Protein AF-A0A9P7ASW2-F1 (afdb_monomer_lite)

Structure (mmCIF, N/CA/C/O backbone):
data_AF-A0A9P7ASW2-F1
#
_entry.id   AF-A0A9P7ASW2-F1
#
loop_
_atom_site.group_PDB
_atom_site.id
_atom_site.type_symbol
_atom_site.label_atom_id
_atom_site.label_alt_id
_atom_site.label_comp_id
_atom_site.label_asym_id
_atom_site.label_entity_id
_atom_site.label_seq_id
_atom_site.pdbx_PDB_ins_code
_atom_site.Cartn_x
_atom_site.Cartn_y
_atom_site.Cartn_z
_atom_site.occupancy
_atom_site.B_iso_or_equiv
_atom_site.auth_seq_id
_atom_site.auth_comp_id
_atom_site.auth_asym_id
_atom_site.auth_atom_id
_atom_site.pdbx_PDB_model_num
ATOM 1 N N . GLN A 1 1 ? 2.138 -2.084 -21.288 1.00 60.53 1 GLN A N 1
ATOM 2 C CA . GLN A 1 1 ? 1.117 -1.778 -20.258 1.00 60.53 1 GLN A CA 1
ATOM 3 C C . GLN A 1 1 ? 0.841 -2.958 -19.319 1.00 60.53 1 GLN A C 1
ATOM 5 O O . GLN A 1 1 ? 0.400 -2.720 -18.201 1.00 60.53 1 GLN A O 1
ATOM 10 N N . ASP A 1 2 ? 1.117 -4.204 -19.713 1.00 76.88 2 ASP A N 1
ATOM 11 C CA . ASP A 1 2 ? 0.722 -5.383 -18.921 1.00 76.88 2 ASP A CA 1
ATOM 12 C C . ASP A 1 2 ? 1.576 -5.634 -17.678 1.00 76.88 2 ASP A C 1
ATOM 14 O O . ASP A 1 2 ? 1.067 -6.168 -16.703 1.00 76.88 2 ASP A O 1
ATOM 18 N N . ILE A 1 3 ? 2.830 -5.174 -17.679 1.00 78.25 3 ILE A N 1
ATOM 19 C CA . ILE A 1 3 ? 3.769 -5.346 -16.560 1.00 78.25 3 ILE A CA 1
ATOM 20 C C . ILE A 1 3 ? 3.320 -4.553 -15.323 1.00 78.25 3 ILE A C 1
ATOM 22 O O . ILE A 1 3 ? 3.263 -5.090 -14.225 1.00 78.25 3 ILE A O 1
ATOM 26 N N . LEU A 1 4 ? 2.931 -3.282 -15.483 1.00 73.31 4 LEU A N 1
ATOM 27 C CA . LEU A 1 4 ? 2.414 -2.489 -14.359 1.00 73.31 4 LEU A CA 1
ATOM 28 C C . LEU A 1 4 ? 1.076 -3.046 -13.856 1.00 73.31 4 LEU A C 1
ATOM 30 O O . LEU A 1 4 ? 0.833 -3.079 -12.655 1.00 73.31 4 LEU A O 1
ATOM 34 N N . ARG A 1 5 ? 0.226 -3.556 -14.760 1.00 78.12 5 ARG A N 1
ATOM 35 C CA . ARG A 1 5 ? -1.033 -4.218 -14.383 1.00 78.12 5 ARG A CA 1
ATOM 36 C C . ARG A 1 5 ? -0.812 -5.556 -13.682 1.00 78.12 5 ARG A C 1
ATOM 38 O O . ARG A 1 5 ? -1.601 -5.898 -12.807 1.00 78.12 5 ARG A O 1
ATOM 45 N N . SER A 1 6 ? 0.199 -6.338 -14.060 1.00 83.81 6 SER A N 1
ATOM 46 C CA . SER A 1 6 ? 0.536 -7.574 -13.349 1.00 83.81 6 SER A CA 1
ATOM 47 C C . SER A 1 6 ? 1.083 -7.251 -11.967 1.00 83.81 6 SER A C 1
ATOM 49 O O . SER A 1 6 ? 0.527 -7.736 -10.993 1.00 83.81 6 SER A O 1
ATOM 51 N N . LEU A 1 7 ? 2.039 -6.325 -11.866 1.00 82.19 7 LEU A N 1
ATOM 52 C CA . LEU A 1 7 ? 2.594 -5.889 -10.584 1.00 82.19 7 LEU A CA 1
ATOM 53 C C . LEU A 1 7 ? 1.526 -5.301 -9.655 1.00 82.19 7 LEU A C 1
ATOM 55 O O . LEU A 1 7 ? 1.525 -5.603 -8.469 1.00 82.19 7 LEU A O 1
ATOM 59 N N . ALA A 1 8 ? 0.582 -4.515 -10.179 1.00 81.25 8 ALA A N 1
ATOM 60 C CA . ALA A 1 8 ? -0.534 -3.996 -9.391 1.00 81.25 8 ALA A CA 1
ATOM 61 C C . ALA A 1 8 ? -1.464 -5.111 -8.883 1.00 81.25 8 ALA A C 1
ATOM 63 O O . ALA A 1 8 ? -1.943 -5.044 -7.752 1.00 81.25 8 ALA A O 1
ATOM 64 N N . ARG A 1 9 ? -1.712 -6.150 -9.694 1.00 85.50 9 ARG A N 1
ATOM 65 C CA . ARG A 1 9 ? -2.502 -7.320 -9.274 1.00 85.50 9 ARG A CA 1
ATOM 66 C C . ARG A 1 9 ? -1.773 -8.138 -8.219 1.00 85.50 9 ARG A C 1
ATOM 68 O O . ARG A 1 9 ? -2.388 -8.480 -7.215 1.00 85.50 9 ARG A O 1
ATOM 75 N N . ASP A 1 10 ? -0.484 -8.383 -8.408 1.00 86.31 10 ASP A N 1
ATOM 76 C CA . ASP A 1 10 ? 0.344 -9.128 -7.459 1.00 86.31 10 ASP A CA 1
ATOM 77 C C . ASP A 1 10 ? 0.446 -8.366 -6.131 1.00 86.31 10 ASP A C 1
ATOM 79 O O . ASP A 1 10 ? 0.224 -8.929 -5.058 1.00 86.31 10 ASP A O 1
ATOM 83 N N . PHE A 1 11 ? 0.661 -7.049 -6.207 1.00 84.62 11 PHE A N 1
ATOM 84 C CA . PHE A 1 11 ? 0.639 -6.159 -5.053 1.00 84.62 11 PHE A CA 1
ATOM 85 C C . PHE A 1 11 ? -0.732 -6.112 -4.388 1.00 84.62 11 PHE A C 1
ATOM 87 O O . PHE A 1 11 ? -0.802 -5.977 -3.178 1.00 84.62 1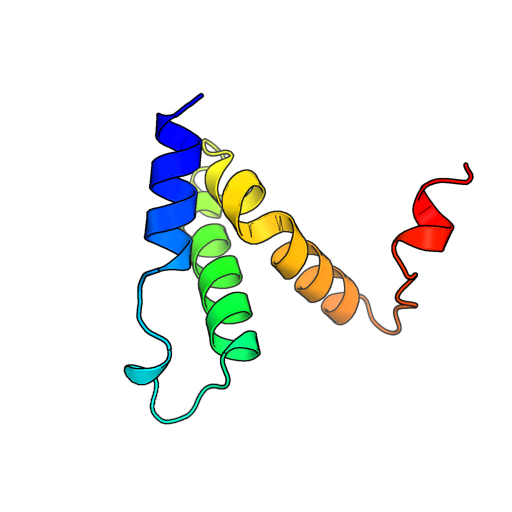1 PHE A O 1
ATOM 94 N N . SER A 1 12 ? -1.839 -6.216 -5.124 1.00 83.75 12 SER A N 1
ATOM 95 C CA . SER A 1 12 ? -3.177 -6.271 -4.527 1.00 83.75 12 SER A CA 1
ATOM 96 C C . SER A 1 12 ? -3.422 -7.607 -3.821 1.00 83.75 12 SER A C 1
ATOM 98 O O . SER A 1 12 ? -3.908 -7.601 -2.689 1.00 83.75 12 SER A O 1
ATOM 100 N N . ALA A 1 13 ? -3.014 -8.718 -4.436 1.00 85.81 13 ALA A N 1
ATOM 101 C CA . ALA A 1 13 ? -3.252 -10.076 -3.957 1.00 85.81 13 ALA A CA 1
ATOM 102 C C . ALA A 1 13 ? -2.410 -10.462 -2.731 1.00 85.81 13 ALA A C 1
ATOM 104 O O . ALA A 1 13 ? -2.873 -11.240 -1.901 1.00 85.81 13 ALA A O 1
ATOM 105 N N . ALA A 1 14 ? -1.196 -9.921 -2.598 1.00 84.00 14 ALA A N 1
ATOM 106 C CA . ALA A 1 14 ? -0.279 -10.258 -1.512 1.00 84.00 14 ALA A CA 1
ATOM 107 C C . ALA A 1 14 ? 0.150 -9.020 -0.704 1.00 84.00 14 ALA A C 1
ATOM 109 O O . ALA A 1 14 ? 0.236 -7.921 -1.253 1.00 84.00 14 ALA A O 1
ATOM 110 N N . PRO A 1 15 ? 0.458 -9.155 0.595 1.00 80.94 15 PRO A N 1
ATOM 111 C CA . PRO A 1 15 ? 0.163 -10.304 1.455 1.00 80.94 15 PRO A CA 1
ATOM 112 C C . PRO A 1 15 ? -1.351 -10.497 1.662 1.00 80.94 15 PRO A C 1
ATOM 114 O O . PRO A 1 15 ? -2.109 -9.526 1.611 1.00 80.94 15 PRO A O 1
ATOM 117 N N . ASP A 1 16 ? -1.774 -11.746 1.882 1.00 81.88 16 ASP A N 1
ATOM 118 C CA . ASP A 1 16 ? -3.173 -12.078 2.173 1.00 81.88 16 ASP A CA 1
ATOM 119 C C . ASP A 1 16 ? -3.597 -11.425 3.494 1.00 81.88 16 ASP A C 1
ATOM 121 O O . ASP A 1 16 ? -2.882 -11.501 4.493 1.00 81.88 16 ASP A O 1
ATOM 125 N N . VAL A 1 17 ? -4.771 -10.800 3.516 1.00 79.69 17 VAL A N 1
ATOM 126 C CA . VAL A 1 17 ? -5.347 -10.184 4.718 1.00 79.69 17 VAL A CA 1
ATOM 127 C C . VAL A 1 17 ? -5.487 -11.216 5.838 1.00 79.69 17 VAL A C 1
ATOM 129 O O . VAL A 1 17 ? -5.265 -10.873 6.995 1.00 79.69 17 VAL A O 1
ATOM 132 N N . SER A 1 18 ? -5.757 -12.486 5.509 1.00 80.38 18 SER A N 1
ATOM 133 C CA . SER A 1 18 ? -5.853 -13.570 6.499 1.00 80.38 18 SER A CA 1
ATOM 134 C C . SER A 1 18 ? -4.553 -13.808 7.281 1.00 80.38 18 SER A C 1
ATOM 136 O O . SER A 1 18 ? -4.590 -14.311 8.403 1.00 80.38 18 SER A O 1
ATOM 138 N N . SER A 1 19 ? -3.404 -13.394 6.731 1.00 81.62 19 SER A N 1
ATOM 139 C CA . SER A 1 19 ? -2.111 -13.478 7.419 1.00 81.62 19 SER A CA 1
ATOM 140 C C . SER A 1 19 ? -1.941 -12.427 8.524 1.00 81.62 19 SER A C 1
ATOM 142 O O . SER A 1 19 ? -1.026 -12.535 9.342 1.00 81.62 19 SER A O 1
ATOM 144 N N . PHE A 1 20 ? -2.835 -11.434 8.597 1.00 82.19 20 PHE A N 1
ATOM 145 C CA . PHE A 1 20 ? -2.833 -10.397 9.622 1.00 82.19 20 PHE A CA 1
ATOM 146 C C . PHE A 1 20 ? -3.904 -10.670 10.682 1.00 82.19 20 PHE A C 1
ATOM 148 O O . PHE A 1 20 ? -5.084 -10.406 10.483 1.00 82.19 20 PHE A O 1
ATOM 155 N N . LEU A 1 21 ? -3.475 -11.129 11.860 1.00 76.06 21 LEU A N 1
ATOM 156 C CA . LEU A 1 21 ? -4.371 -11.504 12.966 1.00 76.06 21 LEU A CA 1
ATOM 157 C C . LEU A 1 21 ? -5.197 -10.341 13.553 1.00 76.06 21 LEU A C 1
ATOM 159 O O . LEU A 1 21 ? -6.207 -10.586 14.205 1.00 76.06 21 LEU A O 1
ATOM 163 N N . PHE A 1 22 ? -4.769 -9.091 13.352 1.00 84.31 22 PHE A N 1
ATOM 164 C CA . PHE A 1 22 ? -5.328 -7.918 14.042 1.00 84.31 22 PHE A CA 1
ATOM 165 C C . PHE A 1 22 ? -5.710 -6.757 13.119 1.00 84.31 22 PHE A C 1
ATOM 167 O O . PHE A 1 22 ? -6.033 -5.682 13.615 1.00 84.31 22 PHE A O 1
ATOM 174 N N . PHE A 1 23 ? -5.661 -6.941 11.799 1.00 84.81 23 PHE A N 1
ATOM 175 C CA . PHE A 1 23 ? -5.951 -5.864 10.855 1.00 84.81 23 PHE A CA 1
ATOM 176 C C . PHE A 1 23 ? -7.172 -6.185 10.001 1.00 84.81 23 PHE A C 1
ATOM 178 O O . PHE A 1 23 ? -7.294 -7.270 9.435 1.00 84.81 23 PHE A O 1
ATOM 185 N N . SER A 1 24 ? -8.058 -5.204 9.856 1.00 88.19 24 SER A N 1
ATOM 186 C CA . SER A 1 24 ? -9.097 -5.227 8.829 1.00 88.19 24 SER A CA 1
ATOM 187 C C . SER A 1 24 ? -8.486 -5.121 7.428 1.00 88.19 24 SER A C 1
ATOM 189 O O . SER A 1 24 ? -7.385 -4.598 7.239 1.00 88.19 24 SER A O 1
ATOM 191 N N . SER A 1 25 ? -9.235 -5.542 6.406 1.00 85.19 25 SER A N 1
ATOM 192 C CA . SER A 1 25 ? -8.805 -5.415 5.005 1.00 85.19 25 SER A CA 1
ATOM 193 C C . SER A 1 25 ? -8.447 -3.971 4.621 1.00 85.19 25 SER A C 1
ATOM 195 O O . SER A 1 25 ? -7.500 -3.741 3.867 1.00 85.19 25 SER A O 1
ATOM 197 N N . GLU A 1 26 ? -9.177 -2.980 5.142 1.00 86.12 26 GLU A N 1
ATOM 198 C CA . GLU A 1 26 ? -8.882 -1.562 4.898 1.00 86.12 26 GLU A CA 1
ATOM 199 C C . GLU A 1 26 ? -7.586 -1.114 5.581 1.00 86.12 26 GLU A C 1
ATOM 201 O O . GLU A 1 26 ? -6.828 -0.315 5.030 1.00 86.12 26 GLU A O 1
ATOM 206 N N . GLU A 1 27 ? -7.296 -1.615 6.781 1.00 88.94 27 GLU A N 1
ATOM 207 C CA . GLU A 1 27 ? -6.040 -1.319 7.475 1.00 88.94 27 GLU A CA 1
ATOM 208 C C . GLU A 1 27 ? -4.842 -1.963 6.787 1.00 88.94 27 GLU A C 1
ATOM 210 O O . GLU 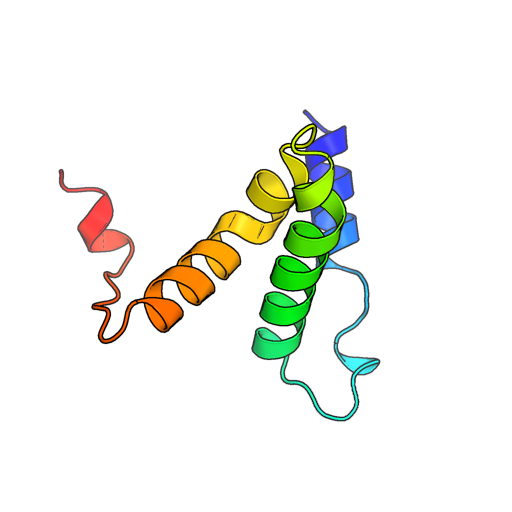A 1 27 ? -3.830 -1.289 6.604 1.00 88.94 27 GLU A O 1
ATOM 215 N N . VAL A 1 28 ? -4.972 -3.208 6.320 1.00 90.06 28 VAL A N 1
ATOM 216 C CA . VAL A 1 28 ? -3.927 -3.872 5.526 1.00 90.06 28 VAL A CA 1
ATOM 217 C C . VAL A 1 28 ? -3.655 -3.093 4.238 1.00 90.06 28 VAL A C 1
ATOM 219 O O . VAL A 1 28 ? -2.500 -2.867 3.883 1.00 90.06 28 VAL A O 1
ATOM 222 N N . THR A 1 29 ? -4.695 -2.605 3.560 1.00 88.25 29 THR A N 1
ATOM 223 C CA . THR A 1 29 ? -4.535 -1.804 2.332 1.00 88.25 29 THR A CA 1
ATOM 224 C C . THR A 1 29 ? -3.802 -0.487 2.615 1.00 88.25 29 THR A C 1
ATOM 226 O O . THR A 1 29 ? -2.859 -0.131 1.903 1.00 88.25 29 THR A O 1
ATOM 229 N N . ARG A 1 30 ? -4.157 0.209 3.704 1.00 90.00 30 ARG A N 1
ATOM 230 C CA . ARG A 1 30 ? -3.448 1.421 4.152 1.00 90.00 30 ARG A CA 1
ATOM 231 C C . ARG A 1 30 ? -1.995 1.141 4.526 1.00 90.00 30 ARG A C 1
ATOM 233 O O . ARG A 1 30 ? -1.116 1.940 4.195 1.00 90.00 30 ARG A O 1
ATOM 240 N N . LEU A 1 31 ? -1.737 0.014 5.187 1.00 89.94 31 LEU A N 1
ATOM 241 C CA . LEU A 1 31 ? -0.395 -0.415 5.569 1.00 89.94 31 LEU A CA 1
ATOM 242 C C . LEU A 1 31 ? 0.464 -0.679 4.329 1.00 89.94 31 LEU A C 1
ATOM 244 O O . LEU A 1 31 ? 1.574 -0.163 4.243 1.00 89.94 31 LEU A O 1
ATOM 248 N N . LYS A 1 32 ? -0.075 -1.394 3.335 1.00 89.75 32 LYS A N 1
ATOM 249 C CA . LYS A 1 32 ? 0.594 -1.668 2.053 1.00 89.75 32 LYS A CA 1
ATOM 250 C C . LYS A 1 32 ? 0.961 -0.383 1.317 1.00 89.75 32 LYS A C 1
ATOM 252 O O . LYS A 1 32 ? 2.103 -0.232 0.891 1.00 89.75 32 LYS A O 1
ATOM 257 N N . ALA A 1 33 ? 0.027 0.562 1.212 1.00 90.00 33 ALA A N 1
ATOM 258 C CA . ALA A 1 33 ? 0.281 1.852 0.571 1.00 90.00 33 ALA A CA 1
ATOM 259 C C . ALA A 1 33 ? 1.370 2.655 1.304 1.00 90.00 33 ALA A C 1
ATOM 261 O O . ALA A 1 33 ? 2.291 3.174 0.675 1.00 90.00 33 ALA A O 1
ATOM 262 N N . SER A 1 34 ? 1.306 2.697 2.638 1.00 89.81 34 SER A N 1
ATOM 263 C CA . SER A 1 34 ? 2.316 3.361 3.476 1.00 89.81 34 SER A CA 1
ATOM 264 C C . SER A 1 34 ? 3.696 2.721 3.314 1.00 89.81 34 SER A C 1
ATOM 266 O O . SER A 1 34 ? 4.691 3.428 3.182 1.00 89.81 34 SER A O 1
ATOM 268 N N . TYR A 1 35 ? 3.752 1.389 3.276 1.00 89.81 35 TYR A N 1
ATOM 269 C CA . TYR A 1 35 ? 4.980 0.623 3.091 1.00 89.81 35 TYR A CA 1
ATOM 270 C C . TYR A 1 35 ? 5.617 0.894 1.725 1.00 89.81 35 TYR A C 1
ATOM 272 O O . TYR A 1 35 ? 6.793 1.249 1.662 1.00 89.81 35 TYR A O 1
ATOM 280 N N . ALA A 1 36 ? 4.834 0.800 0.644 1.00 88.19 36 ALA A N 1
ATOM 281 C CA . ALA A 1 36 ? 5.305 1.099 -0.707 1.00 88.19 36 ALA A CA 1
ATOM 282 C C . ALA A 1 36 ? 5.864 2.527 -0.800 1.00 88.19 36 ALA A C 1
ATOM 284 O O . ALA A 1 36 ? 6.930 2.742 -1.373 1.00 88.19 36 ALA A O 1
ATOM 285 N N . TYR A 1 37 ? 5.184 3.495 -0.176 1.00 87.31 37 TYR A N 1
ATOM 286 C CA . TYR A 1 37 ? 5.660 4.873 -0.115 1.00 87.31 37 TYR A CA 1
ATOM 287 C C . TYR A 1 37 ? 6.978 4.995 0.656 1.00 87.31 37 TYR A C 1
ATOM 289 O O . TYR A 1 37 ? 7.924 5.559 0.125 1.00 87.31 37 TYR A O 1
ATOM 297 N N . ILE A 1 38 ? 7.087 4.450 1.872 1.00 88.00 38 ILE A N 1
ATOM 298 C CA . ILE A 1 38 ? 8.304 4.568 2.699 1.00 88.00 38 ILE A CA 1
ATOM 299 C C . ILE A 1 38 ? 9.518 3.922 2.022 1.00 88.00 38 ILE A C 1
ATOM 301 O O . ILE A 1 38 ? 10.613 4.474 2.094 1.00 88.00 38 ILE A O 1
ATOM 305 N N . HIS A 1 39 ? 9.337 2.778 1.361 1.00 84.50 39 HIS A N 1
ATOM 306 C CA . HIS A 1 39 ? 10.442 2.053 0.736 1.00 84.50 39 HIS A CA 1
ATOM 307 C C . HIS A 1 39 ? 10.919 2.669 -0.587 1.00 84.50 39 HIS A C 1
ATOM 309 O O . HIS A 1 39 ? 12.103 2.549 -0.902 1.00 84.50 39 HIS A O 1
ATOM 315 N N . GLU A 1 40 ? 10.057 3.368 -1.333 1.00 80.81 40 GLU A N 1
ATOM 316 C CA . GLU A 1 40 ? 10.468 4.073 -2.559 1.00 80.81 40 GLU A CA 1
ATOM 317 C C . GLU A 1 40 ? 10.782 5.566 -2.360 1.00 80.81 40 GLU A C 1
ATOM 319 O O . GLU A 1 40 ? 11.566 6.135 -3.124 1.00 80.81 40 GLU A O 1
ATOM 324 N N . CYS A 1 41 ? 10.244 6.208 -1.319 1.00 69.44 41 CYS A N 1
ATOM 325 C CA . CYS A 1 41 ? 10.461 7.629 -1.031 1.00 69.44 41 CYS A CA 1
ATOM 326 C C . CYS A 1 41 ? 11.940 8.047 -0.904 1.00 69.44 41 CYS A C 1
ATOM 328 O O . CYS A 1 41 ? 12.263 9.112 -1.428 1.00 69.44 41 CYS A O 1
ATOM 330 N N . PRO A 1 42 ? 12.867 7.296 -0.269 1.00 65.56 42 PRO A N 1
ATOM 331 C CA . PRO A 1 42 ? 14.260 7.741 -0.169 1.00 65.56 42 PRO A CA 1
ATOM 332 C C . PRO A 1 42 ? 14.974 7.797 -1.525 1.00 65.56 42 PRO A C 1
ATOM 334 O O . PRO A 1 42 ? 15.944 8.537 -1.661 1.00 65.56 42 PRO A O 1
ATOM 337 N N . ASN A 1 43 ? 14.482 7.068 -2.531 1.00 64.25 43 ASN A N 1
ATOM 338 C CA . ASN A 1 43 ? 15.098 7.024 -3.850 1.00 64.25 43 ASN A CA 1
ATOM 339 C C . ASN A 1 43 ? 14.369 7.883 -4.892 1.00 64.25 43 ASN A C 1
ATOM 341 O O . ASN A 1 43 ? 14.947 8.061 -5.957 1.00 64.25 43 ASN A O 1
ATOM 345 N N . PHE A 1 44 ? 13.143 8.379 -4.630 1.00 63.88 44 PHE A N 1
ATOM 346 C CA . PHE A 1 44 ? 12.290 9.227 -5.505 1.00 63.88 44 PHE A CA 1
ATOM 347 C C . PHE A 1 44 ? 12.256 8.857 -7.006 1.00 63.88 44 PHE A C 1
ATOM 349 O O . PHE A 1 44 ? 11.855 9.649 -7.855 1.00 63.88 44 PHE A O 1
ATOM 356 N N . THR A 1 45 ? 12.673 7.644 -7.348 1.00 64.81 45 THR A N 1
ATOM 357 C CA . THR A 1 45 ? 12.960 7.205 -8.718 1.00 64.81 45 THR A CA 1
ATOM 358 C C . THR A 1 45 ? 11.814 6.392 -9.302 1.00 64.81 45 THR A C 1
ATOM 360 O O . THR A 1 45 ? 11.797 6.160 -10.508 1.00 64.81 45 THR A O 1
ATOM 363 N N . GLY A 1 46 ? 10.847 5.987 -8.473 1.00 68.62 46 GLY A N 1
ATOM 364 C CA . GLY A 1 46 ? 9.718 5.154 -8.864 1.00 68.62 46 GLY A CA 1
ATOM 365 C C . GLY A 1 46 ? 8.371 5.868 -8.768 1.00 68.62 46 GLY A C 1
ATOM 366 O O . GLY A 1 46 ? 8.117 6.685 -7.881 1.00 68.62 46 GLY A O 1
ATOM 367 N N . GLN A 1 47 ? 7.494 5.549 -9.721 1.00 78.88 47 GLN A N 1
ATOM 368 C CA . GLN A 1 47 ? 6.075 5.919 -9.694 1.00 78.88 47 GLN A CA 1
ATOM 369 C C . GLN A 1 47 ? 5.213 4.838 -9.034 1.00 78.88 47 GLN A C 1
ATOM 371 O O . GLN A 1 47 ? 4.031 5.063 -8.798 1.00 78.88 47 GLN A O 1
ATOM 376 N N . PHE A 1 48 ? 5.801 3.698 -8.667 1.00 82.50 48 PHE A N 1
ATOM 377 C CA . PHE A 1 48 ? 5.084 2.526 -8.183 1.00 82.50 48 PHE A CA 1
ATOM 378 C C . PHE A 1 48 ? 4.101 2.814 -7.033 1.00 82.50 48 PHE A C 1
ATOM 380 O O . PHE A 1 48 ? 2.932 2.463 -7.184 1.00 82.50 48 PHE A O 1
ATOM 387 N N . PRO A 1 49 ? 4.463 3.493 -5.922 1.00 84.06 49 PRO A N 1
ATOM 388 C CA . PRO A 1 49 ? 3.516 3.765 -4.839 1.00 84.06 49 PRO A CA 1
ATOM 389 C C . PRO A 1 49 ? 2.363 4.672 -5.280 1.00 84.06 49 PRO A C 1
ATOM 391 O O . PRO A 1 49 ? 1.259 4.568 -4.741 1.00 84.06 49 PRO A O 1
ATOM 394 N N . TRP A 1 50 ? 2.593 5.530 -6.273 1.00 83.62 50 TRP A N 1
ATOM 395 C CA . TRP A 1 50 ? 1.553 6.354 -6.879 1.00 83.62 50 TRP A CA 1
ATOM 396 C C . TRP A 1 50 ? 0.666 5.517 -7.813 1.00 83.62 50 TRP A C 1
ATOM 398 O O . TRP A 1 50 ? -0.554 5.629 -7.767 1.00 83.62 50 TRP A O 1
ATOM 408 N N . ASP A 1 51 ? 1.236 4.587 -8.570 1.00 84.69 51 ASP A N 1
ATOM 409 C CA . ASP A 1 51 ? 0.471 3.726 -9.474 1.00 84.69 51 ASP A CA 1
ATOM 410 C C . ASP A 1 51 ? -0.415 2.716 -8.725 1.00 84.69 51 ASP A C 1
ATOM 412 O O . ASP A 1 51 ? -1.562 2.490 -9.117 1.00 84.69 51 ASP A O 1
ATOM 416 N N . VAL A 1 52 ? 0.082 2.115 -7.636 1.00 84.38 52 VAL A N 1
ATOM 417 C CA . VAL A 1 52 ? -0.642 1.051 -6.909 1.00 84.38 52 VAL A CA 1
ATOM 418 C C . VAL A 1 52 ? -1.364 1.525 -5.647 1.00 84.38 52 VAL A C 1
ATOM 420 O O . VAL A 1 52 ? -2.274 0.848 -5.170 1.00 84.38 52 VAL A O 1
ATOM 423 N N . GLY A 1 53 ? -0.971 2.671 -5.084 1.00 85.81 53 GLY A N 1
ATOM 424 C CA . GLY A 1 53 ? -1.379 3.096 -3.741 1.00 85.81 53 GLY A CA 1
ATOM 425 C C . GLY A 1 53 ? -1.973 4.500 -3.645 1.00 85.81 53 GLY A C 1
ATOM 426 O O . GLY A 1 53 ? -2.360 4.903 -2.547 1.00 85.81 53 GLY A O 1
ATOM 427 N N . MET A 1 54 ? -2.087 5.260 -4.741 1.00 86.62 54 MET A N 1
ATOM 428 C CA . MET A 1 54 ? -2.404 6.696 -4.669 1.00 86.62 54 MET A CA 1
ATOM 429 C C . MET A 1 54 ? -3.737 7.030 -4.003 1.00 86.62 54 MET A C 1
ATOM 431 O O . MET A 1 54 ? -3.815 8.024 -3.284 1.00 86.62 54 MET A O 1
ATOM 435 N N . ARG A 1 55 ? -4.773 6.200 -4.166 1.00 88.31 55 ARG A N 1
ATOM 436 C CA . ARG A 1 55 ? -6.047 6.400 -3.457 1.00 88.31 55 ARG A CA 1
ATOM 437 C C . ARG A 1 55 ? -5.851 6.371 -1.939 1.00 88.31 55 ARG A C 1
ATOM 439 O O . ARG A 1 55 ? -6.287 7.288 -1.246 1.00 88.31 55 ARG A O 1
ATOM 446 N N . GLU A 1 56 ? -5.178 5.344 -1.429 1.00 91.94 56 GLU A N 1
ATOM 447 C CA . GLU A 1 56 ? -4.942 5.203 0.008 1.00 91.94 56 GLU A CA 1
ATOM 448 C C . GLU A 1 56 ? -3.960 6.251 0.528 1.00 91.94 56 GLU A C 1
ATOM 450 O O . GLU A 1 56 ? -4.197 6.826 1.589 1.00 91.94 56 GLU A O 1
ATOM 455 N N . LEU A 1 57 ? -2.917 6.583 -0.240 1.00 90.00 57 LEU A N 1
ATOM 456 C CA . LEU A 1 57 ? -1.997 7.677 0.087 1.00 90.00 57 LEU A CA 1
ATOM 457 C C . LEU A 1 57 ? -2.723 9.025 0.166 1.00 90.00 57 LEU A C 1
ATOM 459 O O . LEU A 1 57 ? -2.494 9.792 1.101 1.00 90.00 57 LEU A O 1
ATOM 463 N N . GLY A 1 58 ? -3.652 9.291 -0.754 1.00 88.19 58 GLY A N 1
ATOM 464 C CA . GLY A 1 58 ? -4.515 10.469 -0.720 1.00 88.19 58 GLY A CA 1
ATOM 465 C C . GLY A 1 58 ? -5.382 10.509 0.537 1.00 88.19 58 GLY A C 1
ATOM 466 O O 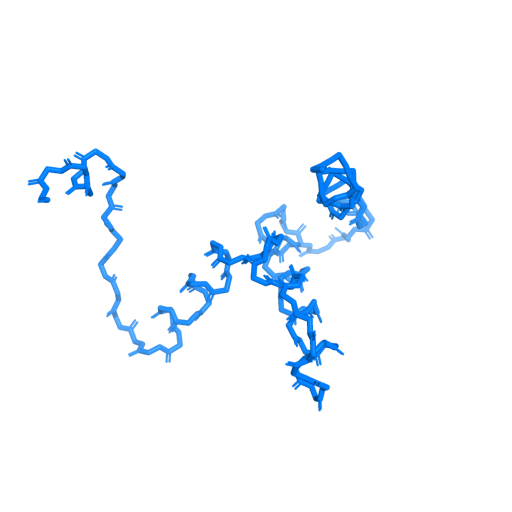. GLY A 1 58 ? -5.442 11.534 1.213 1.00 88.19 58 GLY A O 1
ATOM 467 N N . MET A 1 59 ? -5.985 9.380 0.917 1.00 88.62 59 MET A N 1
ATOM 468 C CA . MET A 1 59 ? -6.774 9.272 2.150 1.00 88.62 59 MET A CA 1
ATOM 469 C C . MET A 1 59 ? -5.919 9.424 3.416 1.00 88.62 59 MET A C 1
ATOM 471 O O . MET A 1 59 ? -6.357 10.033 4.394 1.00 88.62 59 MET A O 1
ATOM 475 N N . ILE A 1 60 ? -4.700 8.880 3.431 1.00 89.81 60 ILE A N 1
ATOM 476 C CA . ILE A 1 60 ? -3.726 9.071 4.516 1.00 89.81 60 ILE A CA 1
ATOM 477 C C . ILE A 1 60 ? -3.376 10.556 4.636 1.00 89.81 60 ILE A C 1
ATOM 479 O O . ILE A 1 60 ? -3.476 11.127 5.723 1.00 89.81 60 ILE A O 1
ATO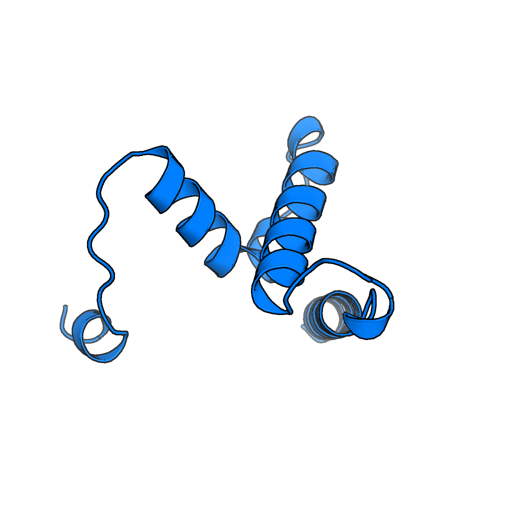M 483 N N . LYS A 1 61 ? -3.044 11.207 3.517 1.00 89.31 61 LYS A N 1
ATOM 484 C CA . LYS A 1 61 ? -2.695 12.628 3.486 1.00 89.31 61 LYS A CA 1
ATOM 485 C C . LYS A 1 61 ? -3.861 13.508 3.932 1.00 89.31 61 LYS A C 1
ATOM 487 O O . LYS A 1 61 ? -3.658 14.377 4.776 1.00 89.31 61 LYS A O 1
ATOM 492 N N . ALA A 1 62 ? -5.069 13.253 3.434 1.00 87.81 62 ALA A N 1
ATOM 493 C CA . ALA A 1 62 ? -6.276 13.984 3.811 1.00 87.81 62 ALA A CA 1
ATOM 494 C C . ALA A 1 62 ? -6.533 13.913 5.322 1.00 87.81 62 ALA A C 1
ATOM 496 O O . ALA A 1 62 ? -6.786 14.938 5.945 1.00 87.81 62 ALA A O 1
ATOM 497 N N . ARG A 1 63 ? -6.379 12.727 5.928 1.00 86.38 63 ARG A N 1
ATOM 498 C CA . ARG A 1 63 ? -6.495 12.552 7.385 1.00 86.38 63 ARG A CA 1
ATOM 499 C C . ARG A 1 63 ? -5.379 13.247 8.165 1.00 86.38 63 ARG A C 1
ATOM 501 O O . ARG A 1 63 ? -5.641 13.771 9.241 1.00 86.38 63 ARG A O 1
ATOM 508 N N . SER A 1 64 ? -4.155 13.287 7.634 1.00 88.06 64 SER A N 1
ATOM 509 C CA . SER A 1 64 ? -3.024 13.947 8.307 1.00 88.06 64 SER A CA 1
ATOM 510 C C . SER A 1 64 ? -3.147 15.473 8.387 1.00 88.06 64 SER A C 1
ATOM 512 O O . SER A 1 64 ? -2.544 16.083 9.263 1.00 88.06 64 SER A O 1
ATOM 514 N N . LEU A 1 65 ? -3.911 16.092 7.479 1.00 86.25 65 LEU A N 1
ATOM 515 C CA . LEU A 1 65 ? -4.063 17.549 7.393 1.00 86.25 65 LEU A CA 1
ATOM 516 C C . LEU A 1 65 ? -5.252 18.088 8.208 1.00 86.25 65 LEU A C 1
ATOM 518 O O . LEU A 1 65 ? -5.477 19.296 8.222 1.00 86.25 65 LEU A O 1
ATOM 522 N N . GLY A 1 66 ? -5.995 17.218 8.901 1.00 80.50 66 GLY A N 1
ATOM 523 C CA . GLY A 1 66 ? -7.133 17.594 9.738 1.00 80.50 66 GLY A CA 1
ATOM 524 C C . GLY A 1 66 ? -8.492 17.236 9.118 1.00 80.50 66 GLY A C 1
ATOM 525 O O . GLY A 1 66 ? -8.592 16.259 8.368 1.00 80.50 66 GLY A O 1
ATOM 526 N N . PRO A 1 67 ? -9.567 17.973 9.459 1.00 77.81 67 PRO A N 1
ATOM 527 C CA . PRO A 1 67 ? -10.908 17.698 8.956 1.00 77.81 67 PRO A CA 1
ATOM 528 C C . PRO A 1 67 ? -10.934 17.719 7.427 1.00 77.81 67 PRO A C 1
ATOM 530 O O . PRO A 1 67 ? -10.570 18.709 6.797 1.00 77.81 67 PRO A O 1
ATOM 533 N N . SER A 1 68 ? -11.388 16.625 6.825 1.00 77.44 68 SER A N 1
ATOM 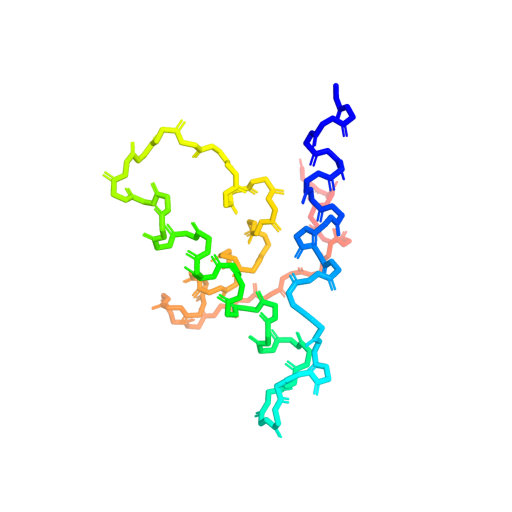534 C CA . SER A 1 68 ? -11.515 16.493 5.375 1.00 77.44 68 SER A CA 1
ATOM 535 C C . SER A 1 68 ? -12.954 16.152 5.004 1.00 77.44 68 SER A C 1
ATOM 537 O O . SER A 1 68 ? -13.648 15.434 5.723 1.00 77.44 68 SER A O 1
ATOM 539 N N . LYS A 1 69 ? -13.422 16.695 3.875 1.00 77.25 69 LYS A N 1
ATOM 540 C CA . LYS A 1 69 ? -14.735 16.382 3.308 1.00 77.25 69 LYS A CA 1
ATOM 541 C C . LYS A 1 69 ? -14.545 15.408 2.152 1.00 77.25 69 LYS A C 1
ATOM 543 O O . LYS A 1 69 ? -13.984 15.770 1.122 1.00 77.25 69 LYS A O 1
ATOM 548 N N . THR A 1 70 ? -15.002 14.172 2.323 1.00 75.06 70 THR A N 1
ATOM 549 C CA . THR A 1 70 ? -15.004 13.180 1.245 1.00 75.06 70 THR A CA 1
ATOM 550 C C . THR A 1 70 ? -16.129 13.505 0.268 1.00 75.06 70 THR A C 1
ATOM 552 O O . THR A 1 70 ? -17.292 13.583 0.659 1.00 75.06 70 THR A O 1
ATOM 555 N N . PHE A 1 71 ? -15.790 13.691 -1.004 1.00 74.94 71 PHE A N 1
ATOM 556 C CA . PHE A 1 71 ? -16.773 13.826 -2.075 1.00 74.94 71 PHE A CA 1
ATOM 557 C C . PHE A 1 71 ? -16.945 12.483 -2.782 1.00 74.94 71 PHE A C 1
ATOM 559 O O . PHE A 1 71 ? -15.966 11.800 -3.083 1.00 74.94 71 PHE A O 1
ATOM 566 N N . ALA A 1 72 ? -18.195 12.091 -3.034 1.00 72.88 72 ALA A N 1
ATOM 567 C CA . ALA A 1 72 ? -18.480 10.912 -3.841 1.00 72.88 72 ALA 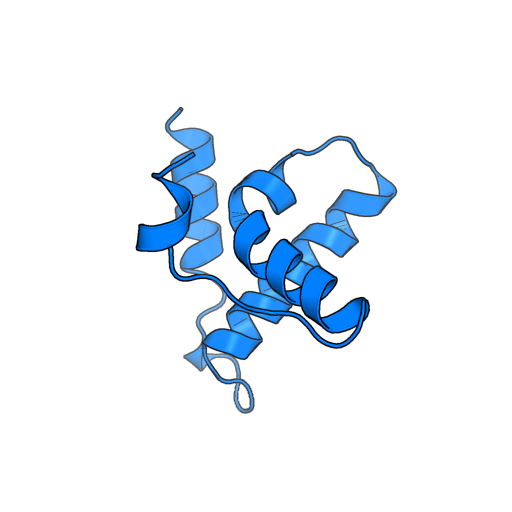A CA 1
ATOM 568 C C . ALA A 1 72 ? -18.103 11.178 -5.305 1.00 72.88 72 ALA A C 1
ATOM 570 O O . ALA A 1 72 ? -18.262 12.296 -5.795 1.00 72.88 72 ALA A O 1
ATOM 571 N N . LEU A 1 73 ? -17.652 10.137 -6.012 1.00 66.81 73 LEU A N 1
ATOM 572 C CA . LEU A 1 73 ? -17.154 10.235 -7.390 1.00 66.81 73 LEU A CA 1
ATOM 573 C C . LEU A 1 73 ? -18.153 10.909 -8.349 1.00 66.81 73 LEU A C 1
ATOM 575 O O . LEU A 1 73 ? -17.742 11.635 -9.247 1.00 66.81 73 LEU A O 1
ATOM 579 N N . GLY A 1 74 ? -19.460 10.743 -8.115 1.00 69.94 74 GLY A N 1
ATOM 580 C CA . GLY A 1 74 ? -20.513 11.386 -8.908 1.00 69.94 74 GLY A CA 1
ATOM 581 C C . GLY A 1 74 ? -20.500 12.921 -8.874 1.00 69.94 74 GLY A C 1
ATOM 582 O O . GLY A 1 74 ? -21.002 13.542 -9.801 1.00 69.94 74 GLY A O 1
ATOM 583 N N . PHE A 1 75 ? -19.884 13.536 -7.861 1.00 64.81 75 PHE A N 1
ATOM 584 C CA . PHE A 1 75 ? -19.707 14.991 -7.777 1.00 64.81 75 PHE A CA 1
ATOM 585 C C . PHE A 1 75 ? -18.385 15.481 -8.389 1.00 64.81 75 PHE A C 1
ATOM 587 O O . PHE A 1 75 ? -18.185 16.686 -8.483 1.00 64.81 75 PHE A O 1
ATOM 594 N N . TYR A 1 76 ? -17.481 14.578 -8.790 1.00 62.06 76 TYR A N 1
ATOM 595 C CA . TYR A 1 76 ? -16.156 14.922 -9.327 1.00 62.06 76 TYR A CA 1
ATOM 596 C C . TYR A 1 76 ? -16.141 15.058 -10.861 1.00 62.06 76 TYR A C 1
ATOM 598 O O . TYR A 1 76 ? -15.274 15.721 -11.408 1.00 62.06 76 TYR A O 1
ATOM 606 N N . VAL A 1 77 ? -17.102 14.447 -11.564 1.00 58.41 77 VAL A N 1
ATOM 607 C CA . VAL A 1 77 ? -17.179 14.438 -13.045 1.00 58.41 77 VAL A CA 1
ATOM 608 C C . VAL A 1 77 ? -17.911 15.676 -13.605 1.00 58.41 77 VAL A C 1
ATOM 610 O O . VAL A 1 77 ? -18.030 15.837 -14.814 1.00 58.41 77 VAL A O 1
ATOM 613 N N . MET A 1 78 ? -18.418 16.560 -12.740 1.00 49.16 78 MET A N 1
ATOM 614 C CA . MET A 1 78 ? -19.288 17.686 -13.114 1.00 49.16 78 MET A CA 1
ATOM 615 C C . MET A 1 78 ? -18.588 19.060 -13.066 1.00 49.16 78 MET A C 1
ATOM 617 O O . MET A 1 78 ? -19.242 20.077 -12.839 1.00 49.16 78 MET A O 1
ATOM 621 N N . THR A 1 79 ? -17.271 19.084 -13.267 1.00 45.06 79 THR A N 1
ATOM 622 C CA . THR A 1 79 ? -16.421 20.279 -13.442 1.00 45.06 79 THR A CA 1
ATOM 623 C C . THR A 1 79 ? -15.369 19.987 -14.491 1.00 45.06 79 THR A C 1
ATOM 625 O O . THR A 1 79 ? -15.155 20.857 -15.358 1.00 45.06 79 THR A O 1
#

Organism: NCBI:txid116603

Radius of gyration: 14.41 Å; chains: 1; bounding box: 36×34×34 Å

Secondary structure (DSSP, 8-state):
-HHHHHHHHHHHH-S-GGG-TT--HHHHHHHHHHHHHHHHTTT----HHHHHHHHHHHHHHHHHTS---PPPGGGTS--

Sequence (79 aa):
QDILRSLARDFSAAPDVSSFLFFSSEEVTRLKASYAYIHECPNFTGQFPWDVGMRELGMIKARSLGPSKTFALGFYVMT

pLDDT: mean 80.32, std 9.82, range [45.06, 91.94]

Foldseek 3Di:
DVVLVVVLVVLLPPDDPVVDPPDDPLRVLLVSLVVVCVVCVVVVPDCNSVSNPVVSVVVVVQVVVPDDDDDDPVVVVPD